Protein AF-A0A383CAH6-F1 (afdb_monomer)

Nearest PDB structures (foldseek):
  2nr0-assembly1_B  TM=9.729E-01 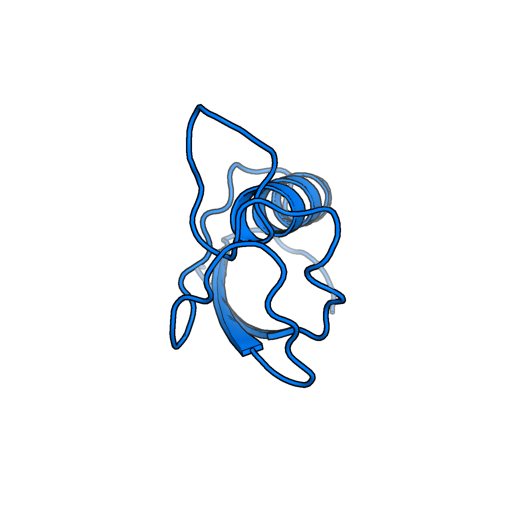 e=4.302E-05  Escherichia coli K-12
  2nre-assembly1_A-2  TM=9.477E-01  e=3.325E-04  Escherichia coli K-12
  1vs3-assembl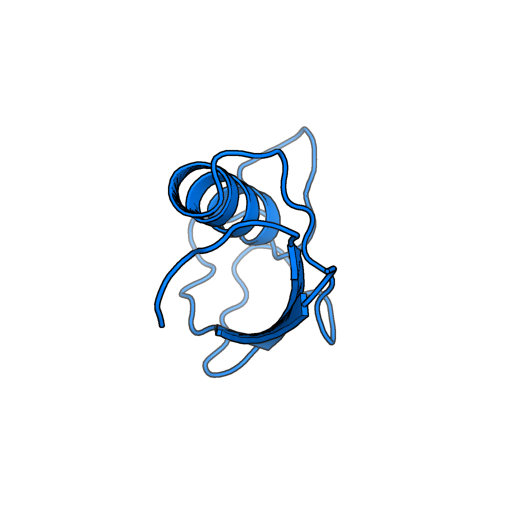y1_B  TM=9.041E-01  e=1.501E-03  Thermus thermophilus HB8
  8q70-assembly1_A-2  TM=8.205E-01  e=1.518E-02  Pyrococcus furiosus
  7r9f-assembly1_A-2  TM=8.515E-01  e=2.213E-02  Saccharomyces cerevisiae

Organism: NCBI:txid408172

Sequence (73 aa):
MKKKYLLIIEYEGTAYHGWQFQKNGISIQEVVEMALTKITKAETHVLSSGRTDAGVHAEGMAAHFITESKMKP

pLDDT: mean 95.35, std 6.95, range [55.31, 98.69]

Foldseek 3Di:
DKDKDKDWDWDQQAQAQWADDDPPTHHVQNVVQVVVCVQQVHRKGKDWPDITGHRDTDRTTIMMIMGPGPRDD

Secondary structure (DSSP, 8-state):
--EEEEEEEEE--TTSS-SS-BTTB--HHHHHHHHHHHHHSS---EEES----TT--EEEEEEEEEE------

Mean predicted aligned error: 2.77 Å

InterPro domains:
  IPR001406 Pseudouridine synthase I, TruA [PTHR11142] (2-66)
  IPR020094 Pseudouridine synthase TruA/RsuA/RluB/E/F, N-terminal [G3DSA:3.30.70.580] (1-73)
  IPR020097 Pseudouridine synthase I, TruA, alpha/beta domain [PF01416] (8-73)
  IPR020103 Pseudouridine synthase, catalytic domain superfamily [SSF55120] (3-71)

Structure (mmCIF, N/CA/C/O backbone):
data_AF-A0A383CAH6-F1
#
_entry.id   AF-A0A383CAH6-F1
#
loop_
_atom_site.group_PDB
_atom_site.id
_atom_site.type_symbol
_atom_site.label_atom_id
_atom_site.label_alt_id
_atom_site.label_comp_id
_atom_site.label_asym_id
_atom_site.label_entity_id
_atom_site.label_seq_id
_atom_site.pdbx_PDB_ins_code
_atom_site.Cartn_x
_atom_site.Cartn_y
_atom_site.Cartn_z
_atom_site.occupancy
_atom_site.B_iso_or_equiv
_atom_site.auth_seq_id
_atom_site.auth_comp_id
_atom_site.auth_asym_id
_atom_site.auth_atom_id
_atom_site.pdbx_PDB_model_num
ATOM 1 N N . MET A 1 1 ? -11.842 4.864 20.219 1.00 81.94 1 MET A N 1
ATOM 2 C CA . MET A 1 1 ? -10.694 4.009 20.597 1.00 81.94 1 MET A CA 1
ATOM 3 C C . MET A 1 1 ? -9.921 3.699 19.332 1.00 81.94 1 MET A C 1
ATOM 5 O O . MET A 1 1 ? -10.537 3.217 18.387 1.00 81.94 1 MET A O 1
ATOM 9 N N . LYS A 1 2 ? -8.621 4.008 19.298 1.00 91.19 2 LYS A N 1
ATOM 10 C CA . LYS A 1 2 ? -7.760 3.705 18.150 1.00 91.19 2 LYS A CA 1
ATOM 11 C C . LYS A 1 2 ? -7.612 2.195 17.995 1.00 91.19 2 LYS A C 1
ATOM 13 O O . LYS A 1 2 ? -7.328 1.502 18.970 1.00 91.19 2 LYS A O 1
ATOM 18 N N . LYS A 1 3 ? -7.811 1.698 16.778 1.00 93.81 3 LYS A N 1
ATOM 19 C CA . LYS A 1 3 ? -7.575 0.305 16.398 1.00 93.81 3 LYS A CA 1
ATOM 20 C C . LYS A 1 3 ? -6.450 0.249 15.378 1.00 93.81 3 LYS A C 1
ATOM 22 O O . LYS A 1 3 ? -6.363 1.120 14.514 1.00 93.81 3 LYS A O 1
ATOM 27 N N . LYS A 1 4 ? -5.608 -0.775 15.493 1.00 96.19 4 LYS A N 1
ATOM 28 C CA . LYS A 1 4 ? -4.511 -1.059 14.569 1.00 96.19 4 LYS A CA 1
ATOM 29 C C . LYS A 1 4 ? -4.860 -2.316 13.783 1.00 96.19 4 LYS A C 1
ATOM 31 O O . LYS A 1 4 ? -5.146 -3.340 14.398 1.00 96.19 4 LYS A O 1
ATOM 36 N N . TYR A 1 5 ? -4.840 -2.225 12.460 1.00 96.06 5 TYR A N 1
ATOM 37 C CA . TYR A 1 5 ? -5.160 -3.341 11.572 1.00 96.06 5 TYR A CA 1
ATOM 38 C C . TYR A 1 5 ? -3.934 -3.729 10.752 1.00 96.06 5 TYR A C 1
ATOM 40 O O . TYR A 1 5 ? -3.195 -2.852 10.304 1.00 96.06 5 TYR A O 1
ATOM 48 N N . LEU A 1 6 ? -3.731 -5.036 10.578 1.00 97.62 6 LEU A N 1
ATOM 49 C CA . LEU A 1 6 ? -2.771 -5.602 9.636 1.00 97.62 6 LEU A CA 1
ATOM 50 C C . LEU A 1 6 ? -3.453 -5.771 8.275 1.00 97.62 6 LEU A C 1
ATOM 52 O O . LEU A 1 6 ? -4.587 -6.240 8.199 1.00 97.62 6 LEU A O 1
ATOM 56 N N . LEU A 1 7 ? -2.733 -5.414 7.224 1.00 97.69 7 LEU A N 1
ATOM 57 C CA . LEU A 1 7 ? -3.053 -5.651 5.828 1.00 97.69 7 LEU A CA 1
ATOM 58 C C . LEU A 1 7 ? -1.995 -6.595 5.261 1.00 97.69 7 LEU A C 1
ATOM 60 O O . LEU A 1 7 ? -0.806 -6.412 5.528 1.00 97.69 7 LEU A O 1
ATOM 64 N N . ILE A 1 8 ? -2.431 -7.564 4.465 1.00 98.31 8 ILE A N 1
ATOM 65 C CA . ILE A 1 8 ? -1.565 -8.352 3.589 1.00 98.31 8 ILE A CA 1
ATOM 66 C C . ILE A 1 8 ? -1.956 -7.961 2.170 1.00 98.31 8 ILE A C 1
ATOM 68 O O . ILE A 1 8 ? -3.110 -8.144 1.784 1.00 98.31 8 ILE A O 1
ATOM 72 N N . ILE A 1 9 ? -1.034 -7.322 1.456 1.00 98.38 9 ILE A N 1
ATOM 73 C CA . ILE A 1 9 ? -1.324 -6.646 0.192 1.00 98.38 9 ILE A CA 1
ATOM 74 C C . ILE A 1 9 ? -0.561 -7.343 -0.927 1.00 98.38 9 ILE A C 1
ATOM 76 O O . ILE A 1 9 ? 0.668 -7.430 -0.888 1.00 98.38 9 ILE A O 1
ATOM 80 N N . GLU A 1 10 ? -1.305 -7.783 -1.933 1.00 98.50 10 GLU A N 1
ATOM 81 C CA . GLU A 1 10 ? -0.779 -8.219 -3.221 1.00 98.50 10 GLU A CA 1
ATOM 82 C C . GLU A 1 10 ? -0.884 -7.071 -4.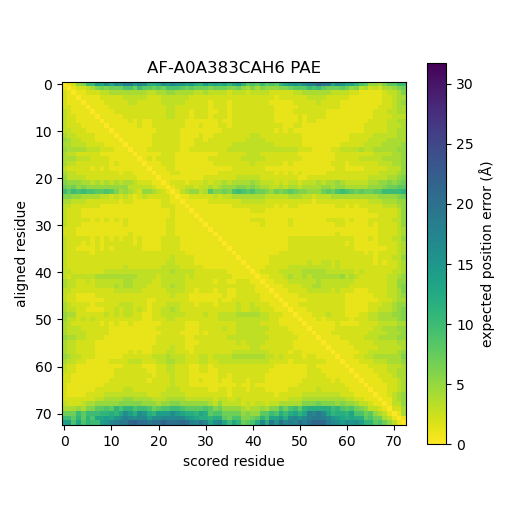233 1.00 98.50 10 GLU A C 1
ATOM 84 O O . GLU A 1 10 ? -1.872 -6.330 -4.238 1.00 98.50 10 GLU A O 1
ATOM 89 N N . TYR A 1 11 ? 0.135 -6.900 -5.074 1.00 98.50 11 TYR A N 1
ATOM 90 C CA . TYR A 1 11 ? 0.104 -5.944 -6.175 1.00 98.50 11 TYR A CA 1
ATOM 91 C C . TYR A 1 11 ? 1.052 -6.309 -7.319 1.00 98.50 11 TYR A C 1
ATOM 93 O O . TYR A 1 11 ? 2.173 -6.788 -7.126 1.00 98.50 11 TYR A O 1
ATOM 101 N N . GLU A 1 12 ? 0.622 -5.949 -8.528 1.00 98.56 12 GLU A N 1
ATOM 102 C CA . GLU A 1 12 ? 1.482 -5.863 -9.699 1.00 98.56 12 GLU A CA 1
ATOM 103 C C . GLU A 1 12 ? 2.113 -4.460 -9.775 1.00 98.56 12 GLU A C 1
ATOM 105 O O . GLU A 1 12 ? 1.414 -3.457 -9.916 1.00 98.56 12 GLU A O 1
ATOM 110 N N . GLY A 1 13 ? 3.442 -4.368 -9.669 1.00 98.25 13 GLY A N 1
ATOM 111 C CA . GLY A 1 13 ? 4.149 -3.090 -9.579 1.00 98.25 13 GLY A CA 1
ATOM 112 C C . GLY A 1 13 ? 4.373 -2.342 -10.893 1.00 98.25 13 GLY A C 1
ATOM 113 O O . GLY A 1 13 ? 4.819 -1.198 -10.835 1.00 98.25 13 GLY A O 1
ATOM 114 N N . THR A 1 14 ? 4.090 -2.935 -12.059 1.00 98.38 14 THR A N 1
ATOM 115 C CA . THR A 1 14 ? 4.517 -2.422 -13.381 1.00 98.38 14 THR A CA 1
ATOM 116 C C . THR A 1 14 ? 4.100 -0.975 -13.645 1.00 98.38 14 THR A C 1
ATOM 118 O O . THR A 1 14 ? 4.862 -0.210 -14.230 1.00 98.38 14 THR A O 1
ATOM 121 N N . ALA A 1 15 ? 2.908 -0.578 -13.194 1.00 97.56 15 ALA A N 1
ATOM 122 C CA . ALA A 1 15 ? 2.360 0.765 -13.401 1.00 97.56 15 ALA A CA 1
ATOM 123 C C . ALA A 1 15 ? 2.712 1.773 -12.287 1.00 97.56 15 ALA A C 1
ATOM 125 O O . ALA A 1 15 ? 2.242 2.912 -12.319 1.00 97.56 15 ALA A O 1
ATOM 126 N N . TYR A 1 16 ? 3.514 1.374 -11.295 1.00 98.25 16 TYR A N 1
ATOM 127 C CA . TYR A 1 16 ? 3.748 2.150 -10.078 1.00 98.25 16 TYR A CA 1
ATOM 128 C C . TYR A 1 16 ? 5.222 2.499 -9.880 1.00 98.25 16 TYR A C 1
ATOM 130 O O . TYR A 1 16 ? 6.132 1.714 -10.153 1.00 98.25 16 TYR A O 1
ATOM 138 N N . HIS A 1 17 ? 5.458 3.674 -9.297 1.00 97.94 17 HIS A N 1
ATOM 139 C CA . HIS A 1 17 ? 6.784 4.193 -8.950 1.00 97.94 17 HIS A CA 1
ATOM 140 C C . HIS A 1 17 ? 7.268 3.653 -7.592 1.00 97.94 17 HIS A C 1
ATOM 142 O O . HIS A 1 17 ? 7.864 4.355 -6.774 1.00 97.94 17 HIS A O 1
ATOM 148 N N . GLY A 1 18 ? 7.001 2.367 -7.370 1.00 98.12 18 GLY A N 1
ATOM 149 C CA . GLY A 1 18 ? 7.358 1.620 -6.176 1.00 98.12 18 GLY A CA 1
ATOM 150 C C . GLY A 1 18 ? 6.334 1.756 -5.059 1.00 98.12 18 GLY A C 1
ATOM 151 O O . GLY A 1 18 ? 5.208 2.228 -5.242 1.00 98.12 18 GLY A O 1
ATOM 152 N N . TRP A 1 19 ? 6.736 1.299 -3.876 1.00 98.44 19 TRP A N 1
ATOM 153 C CA . TRP A 1 19 ? 5.876 1.318 -2.699 1.00 98.44 19 TRP A CA 1
ATOM 154 C C . TRP A 1 19 ? 5.674 2.737 -2.157 1.00 98.44 19 TRP A C 1
ATOM 156 O O . TRP A 1 19 ? 4.549 3.208 -2.037 1.00 98.44 19 TRP A O 1
ATOM 166 N N . GLN A 1 20 ? 6.773 3.410 -1.811 1.00 98.12 20 GLN A N 1
ATOM 167 C CA . GLN A 1 20 ? 6.755 4.670 -1.065 1.00 98.12 20 GLN A CA 1
ATOM 168 C C . GLN A 1 20 ? 6.136 5.801 -1.896 1.00 98.12 20 GLN A C 1
ATOM 170 O O . GLN A 1 20 ? 6.475 5.938 -3.068 1.00 98.12 20 GLN A O 1
ATOM 175 N N . PHE A 1 21 ? 5.305 6.651 -1.281 1.00 97.44 21 PHE A N 1
ATOM 176 C CA . PHE A 1 21 ? 4.869 7.914 -1.897 1.00 97.44 21 PHE A CA 1
ATOM 177 C C . PHE A 1 21 ? 6.058 8.755 -2.384 1.00 97.44 21 PHE A C 1
ATOM 179 O O . PHE A 1 21 ? 7.023 8.984 -1.645 1.00 97.44 21 PHE A O 1
ATOM 186 N N . GLN A 1 22 ? 5.965 9.243 -3.621 1.00 93.62 22 GLN A N 1
ATOM 187 C CA . GLN A 1 22 ? 6.933 10.141 -4.244 1.00 93.62 22 GLN A CA 1
ATOM 188 C C . GLN A 1 22 ? 6.191 11.144 -5.138 1.00 93.62 22 GLN A C 1
ATOM 190 O O . GLN A 1 22 ? 5.121 10.861 -5.658 1.00 93.62 22 GLN A O 1
ATOM 195 N N . LYS A 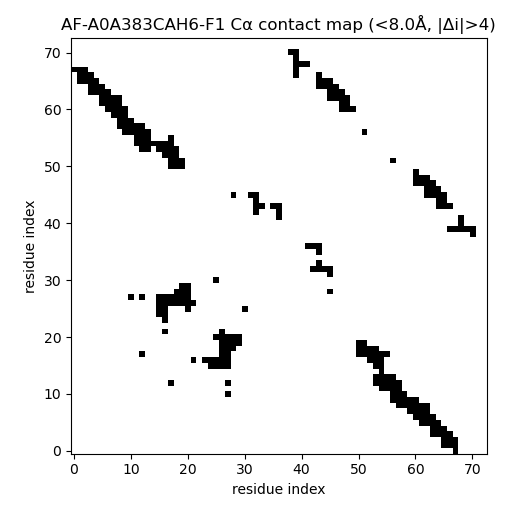1 23 ? 6.763 12.335 -5.347 1.00 93.44 23 LYS A N 1
ATOM 196 C CA . LYS A 1 23 ? 6.115 13.404 -6.139 1.00 93.44 23 LYS A CA 1
ATOM 197 C C . LYS A 1 23 ? 6.111 13.152 -7.653 1.00 93.44 23 LYS A C 1
ATOM 199 O O . LYS A 1 23 ? 5.469 13.892 -8.388 1.00 93.44 23 LYS A O 1
ATOM 204 N N . ASN A 1 24 ? 6.904 12.196 -8.120 1.00 92.31 24 ASN A N 1
ATOM 205 C CA . ASN A 1 24 ? 7.213 11.966 -9.532 1.00 92.31 24 ASN A CA 1
ATOM 206 C C . ASN A 1 24 ? 6.342 10.884 -10.187 1.00 92.31 24 ASN A C 1
ATOM 208 O O . ASN A 1 24 ? 6.487 10.663 -11.385 1.00 92.31 24 ASN A O 1
ATOM 212 N N . GLY A 1 25 ? 5.451 10.226 -9.445 1.00 95.06 25 GLY A N 1
ATOM 213 C CA . GLY A 1 25 ? 4.548 9.227 -10.001 1.00 95.06 25 GLY A CA 1
ATOM 214 C C . GLY A 1 25 ? 3.718 8.521 -8.935 1.00 95.06 25 GLY A C 1
ATOM 215 O O . GLY A 1 25 ? 4.013 8.612 -7.746 1.00 95.06 25 GLY A O 1
ATOM 216 N N . ILE A 1 26 ? 2.682 7.811 -9.383 1.00 97.81 26 ILE A N 1
ATOM 217 C CA . ILE A 1 26 ? 1.767 7.083 -8.502 1.00 97.81 26 ILE A CA 1
ATOM 218 C C . ILE A 1 26 ? 2.491 5.937 -7.792 1.00 97.81 26 ILE A C 1
ATOM 220 O O . ILE A 1 26 ? 3.181 5.136 -8.434 1.00 97.81 26 ILE A O 1
ATOM 224 N N . SER A 1 27 ? 2.330 5.848 -6.473 1.00 98.44 27 SER A N 1
ATOM 225 C CA . SER A 1 27 ? 2.900 4.770 -5.660 1.00 98.44 27 SER A CA 1
ATOM 226 C C . SER A 1 27 ? 1.823 3.832 -5.122 1.00 98.44 27 SER A C 1
ATOM 228 O O .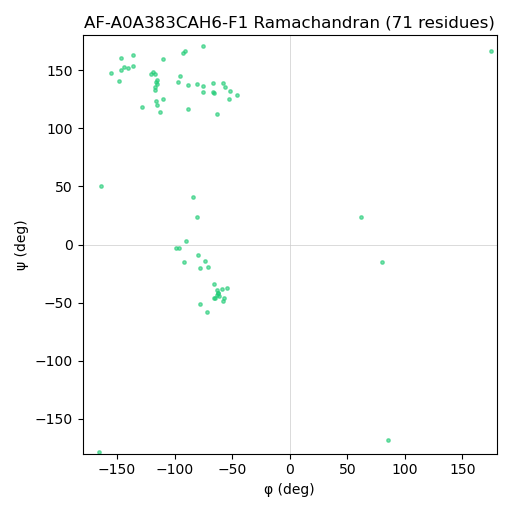 SER A 1 27 ? 0.651 4.195 -5.011 1.00 98.44 27 SER A O 1
ATOM 230 N N . ILE A 1 28 ? 2.224 2.619 -4.737 1.00 98.56 28 ILE A N 1
ATOM 231 C CA . ILE A 1 28 ? 1.304 1.673 -4.089 1.00 98.56 28 ILE A CA 1
ATOM 232 C C . ILE A 1 28 ? 0.796 2.242 -2.756 1.00 98.56 28 ILE A C 1
ATOM 234 O O . ILE A 1 28 ? -0.398 2.154 -2.474 1.00 98.56 28 ILE A O 1
ATOM 238 N N . GLN A 1 29 ? 1.667 2.871 -1.955 1.00 98.56 29 GLN A N 1
ATOM 239 C CA . GLN A 1 29 ? 1.276 3.496 -0.689 1.00 98.56 29 GLN A CA 1
ATOM 240 C C . GLN A 1 29 ? 0.180 4.546 -0.900 1.00 98.56 29 GLN A C 1
ATOM 242 O O . GLN A 1 29 ? -0.809 4.527 -0.175 1.00 98.56 29 GLN A O 1
ATOM 247 N N . GLU A 1 30 ? 0.321 5.421 -1.900 1.00 98.31 30 GLU A N 1
ATOM 248 C CA . GLU A 1 30 ? -0.674 6.454 -2.211 1.00 98.31 30 GLU A CA 1
ATOM 249 C C . GLU A 1 30 ? -2.044 5.838 -2.512 1.00 98.31 30 GLU A C 1
ATOM 251 O O . GLU A 1 30 ? -3.054 6.229 -1.925 1.00 98.31 30 GLU A O 1
ATOM 256 N N . VAL A 1 31 ? -2.078 4.819 -3.373 1.00 98.19 31 VAL A N 1
ATOM 257 C CA . VAL A 1 31 ? -3.320 4.138 -3.763 1.00 98.19 31 VAL A CA 1
ATOM 258 C C . VAL A 1 31 ? -3.994 3.484 -2.557 1.00 98.19 31 VAL A C 1
ATOM 260 O O . VAL A 1 31 ? -5.210 3.614 -2.377 1.00 98.19 31 VAL A O 1
ATOM 263 N N . VAL A 1 32 ? -3.215 2.812 -1.705 1.00 98.25 32 VAL A N 1
ATOM 264 C CA . VAL A 1 32 ? -3.727 2.163 -0.492 1.00 98.25 32 VAL A CA 1
ATOM 265 C C . VAL A 1 32 ? -4.246 3.205 0.503 1.00 98.25 32 VAL A C 1
ATOM 267 O O . VAL A 1 32 ? -5.357 3.053 1.013 1.00 98.25 32 VAL A O 1
ATOM 270 N N . GLU A 1 33 ? -3.507 4.287 0.754 1.00 98.44 33 GLU A N 1
ATOM 271 C CA . GLU A 1 33 ? -3.924 5.369 1.661 1.00 98.44 33 GLU A CA 1
ATOM 272 C C . GLU A 1 33 ? -5.190 6.084 1.158 1.00 98.44 33 GLU A C 1
ATOM 274 O O . GLU A 1 33 ? -6.112 6.347 1.941 1.00 98.44 33 GLU A O 1
ATOM 279 N N . MET A 1 34 ? -5.312 6.315 -0.155 1.00 98.00 34 MET A N 1
ATOM 280 C CA . MET A 1 34 ? -6.528 6.855 -0.774 1.00 98.00 34 MET A CA 1
ATOM 281 C C . MET A 1 34 ? -7.728 5.914 -0.605 1.00 98.00 34 MET A C 1
ATOM 283 O O . MET A 1 34 ? -8.836 6.367 -0.297 1.00 98.00 34 MET A O 1
ATOM 287 N N . ALA A 1 35 ? -7.537 4.606 -0.801 1.00 96.88 35 ALA A N 1
ATOM 288 C CA . ALA A 1 35 ? -8.590 3.612 -0.613 1.00 96.88 35 ALA A CA 1
ATOM 289 C C . ALA A 1 35 ? -9.029 3.530 0.858 1.00 96.88 35 ALA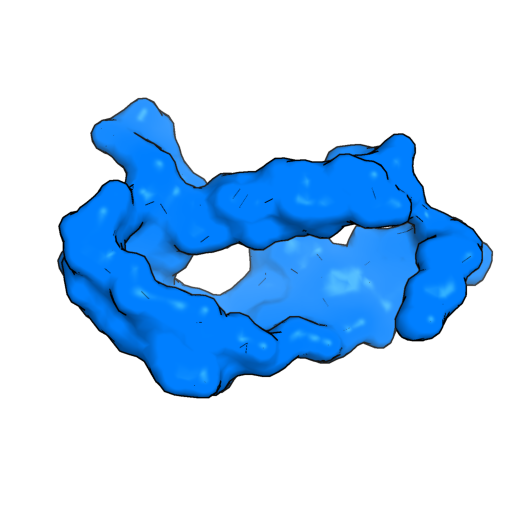 A C 1
ATOM 291 O O . ALA A 1 35 ? -10.226 3.587 1.152 1.00 96.88 35 ALA A O 1
ATOM 292 N N . LEU A 1 36 ? -8.073 3.484 1.788 1.00 96.44 36 LEU A N 1
ATOM 293 C CA . LEU A 1 36 ? -8.353 3.470 3.220 1.00 96.44 36 LEU A CA 1
ATOM 294 C C . LEU A 1 36 ? -9.067 4.739 3.666 1.00 96.44 36 LEU A C 1
ATOM 296 O O . LEU A 1 36 ? -10.054 4.636 4.383 1.00 96.44 36 LEU A O 1
ATOM 300 N N . THR A 1 37 ? -8.664 5.912 3.177 1.00 96.06 37 THR A N 1
ATOM 301 C CA . THR A 1 37 ? -9.332 7.184 3.490 1.00 96.06 37 THR A CA 1
ATOM 302 C C . THR A 1 37 ? -10.811 7.170 3.080 1.00 96.06 37 THR A C 1
ATOM 304 O O . THR A 1 37 ? -11.677 7.645 3.822 1.00 96.06 37 THR A O 1
ATOM 307 N N . LYS A 1 38 ? -11.153 6.550 1.940 1.00 95.44 38 LYS A N 1
ATOM 308 C CA . LYS A 1 38 ? -12.557 6.374 1.513 1.00 95.44 38 LYS A CA 1
ATOM 309 C C . LYS A 1 38 ? -13.352 5.461 2.451 1.00 95.44 38 LYS A C 1
ATOM 311 O O . LYS A 1 38 ? -14.553 5.701 2.628 1.00 95.44 38 LYS A O 1
ATOM 316 N N . ILE A 1 39 ? -12.709 4.445 3.029 1.00 93.88 39 ILE A N 1
ATOM 317 C CA . ILE A 1 39 ? -13.315 3.475 3.956 1.00 93.88 39 ILE A CA 1
ATOM 318 C C . ILE A 1 39 ? -13.462 4.084 5.353 1.00 93.88 39 ILE A C 1
ATOM 320 O O . ILE A 1 39 ? -14.545 4.062 5.937 1.00 93.88 39 ILE A O 1
ATOM 324 N N . THR A 1 40 ? -12.386 4.654 5.887 1.00 94.38 40 THR A N 1
ATOM 325 C CA . THR A 1 40 ? -12.319 5.171 7.257 1.00 94.38 40 THR A CA 1
ATOM 326 C C . THR A 1 40 ? -13.011 6.523 7.408 1.00 94.38 40 THR A C 1
ATOM 328 O O . THR A 1 40 ? -13.398 6.859 8.528 1.00 94.38 40 THR A O 1
ATOM 331 N N . LYS A 1 41 ? -13.213 7.257 6.300 1.00 93.81 41 LYS A N 1
ATOM 332 C CA . LYS A 1 41 ? -13.702 8.650 6.248 1.00 93.81 41 LYS A CA 1
ATOM 333 C C . LYS A 1 41 ? -12.773 9.648 6.949 1.00 93.81 41 LYS A C 1
ATOM 335 O O . LYS A 1 41 ? -13.219 10.711 7.370 1.00 93.81 41 LYS A O 1
ATOM 340 N N . ALA A 1 42 ? -11.495 9.304 7.067 1.00 93.38 42 ALA A N 1
ATOM 341 C CA . ALA A 1 42 ? -10.458 10.140 7.653 1.00 93.38 42 ALA A CA 1
ATOM 342 C C . ALA A 1 42 ? -9.127 9.883 6.941 1.00 93.38 42 ALA A C 1
ATOM 344 O O . ALA A 1 42 ? -8.881 8.767 6.480 1.00 93.38 42 ALA A O 1
ATOM 345 N N . GLU A 1 43 ? -8.266 10.897 6.872 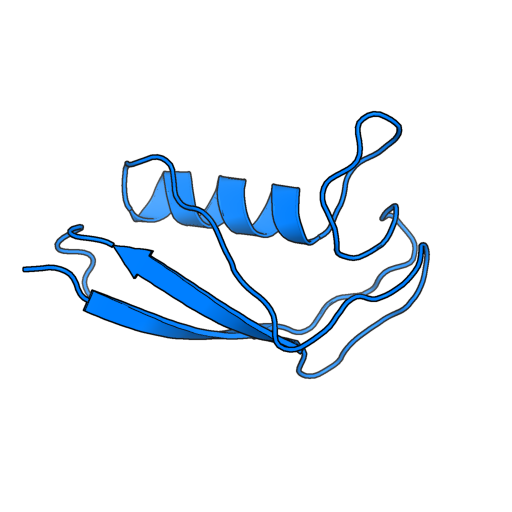1.00 94.44 43 GLU A N 1
ATOM 346 C CA . GLU A 1 43 ? -6.909 10.734 6.344 1.00 94.44 43 GLU A CA 1
ATOM 347 C C . GLU A 1 43 ? -6.203 9.583 7.072 1.00 94.44 43 GLU A C 1
ATOM 349 O O . GLU A 1 43 ? -6.196 9.509 8.305 1.00 94.44 43 GLU A O 1
ATOM 354 N N . THR A 1 44 ? -5.699 8.6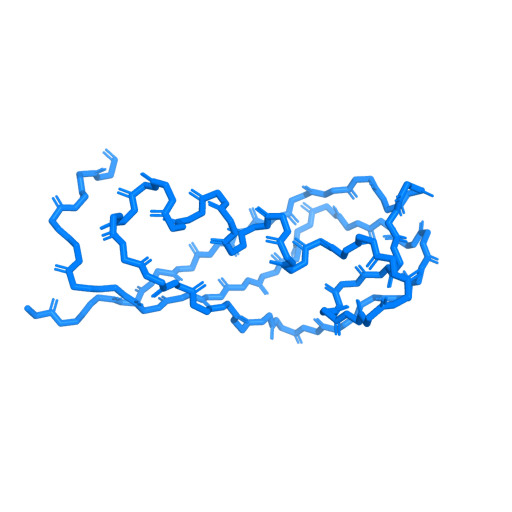25 6.298 1.00 95.62 44 THR A N 1
ATOM 355 C CA . THR A 1 44 ? -5.154 7.375 6.825 1.00 95.62 44 THR A CA 1
ATOM 356 C C . THR A 1 44 ? -3.770 7.139 6.252 1.00 95.62 44 THR A C 1
ATOM 358 O O . THR A 1 44 ? -3.640 6.941 5.051 1.00 95.62 44 THR A O 1
ATOM 361 N N . HIS A 1 45 ? -2.764 7.089 7.126 1.00 97.06 45 HIS A N 1
ATOM 362 C CA . HIS A 1 45 ? -1.400 6.721 6.754 1.00 97.06 45 HIS A CA 1
ATOM 363 C C . HIS A 1 45 ? -1.116 5.241 7.003 1.00 97.06 45 HIS A C 1
ATOM 365 O O . HIS A 1 45 ? -1.577 4.659 7.995 1.00 97.06 45 HIS A O 1
ATOM 371 N N . VAL A 1 46 ? -0.312 4.655 6.119 1.00 98.12 46 VAL A N 1
ATOM 372 C CA . VAL A 1 46 ? 0.066 3.242 6.133 1.00 98.12 46 VAL A CA 1
ATOM 373 C C . VAL A 1 46 ? 1.569 3.101 6.332 1.00 98.12 46 VAL A C 1
ATOM 375 O O . VAL A 1 46 ? 2.372 3.766 5.684 1.00 98.12 46 VAL A O 1
ATOM 378 N N . LEU A 1 47 ? 1.954 2.174 7.207 1.00 98.38 47 LEU A N 1
ATOM 379 C CA . LEU A 1 47 ? 3.340 1.763 7.411 1.00 98.38 47 LEU A CA 1
ATOM 380 C C . LEU A 1 47 ? 3.503 0.298 7.006 1.00 98.38 47 LEU A C 1
ATOM 382 O O . LEU A 1 47 ? 2.853 -0.581 7.575 1.00 98.38 47 LEU A O 1
ATOM 386 N N . SER A 1 48 ? 4.374 0.032 6.039 1.00 98.06 48 SER A N 1
ATOM 387 C CA . SER A 1 48 ? 4.690 -1.312 5.546 1.00 98.06 48 SER A CA 1
ATOM 388 C C . SER A 1 48 ? 5.864 -1.965 6.273 1.00 98.06 48 SER A C 1
ATOM 390 O O . SER A 1 48 ? 6.634 -1.307 6.973 1.00 98.06 48 SER A O 1
ATOM 392 N N . SER A 1 49 ? 6.021 -3.275 6.076 1.00 98.06 49 SER A N 1
ATOM 393 C CA . SER A 1 49 ? 7.186 -4.052 6.511 1.00 98.06 49 SER A CA 1
ATOM 394 C C . SER A 1 49 ? 8.447 -3.749 5.701 1.00 98.06 49 SER A C 1
ATOM 396 O O . SER A 1 49 ? 9.547 -4.051 6.155 1.00 98.06 49 SER A O 1
ATOM 398 N N . GLY A 1 50 ? 8.303 -3.171 4.507 1.00 97.00 50 GLY A N 1
ATOM 399 C CA . GLY A 1 50 ? 9.416 -2.835 3.630 1.00 97.00 50 GLY A CA 1
ATOM 400 C C . GLY A 1 50 ? 9.020 -1.887 2.504 1.00 97.00 50 GLY A C 1
ATOM 401 O O . GLY A 1 50 ? 7.876 -1.445 2.396 1.00 97.00 50 GLY A O 1
ATOM 402 N N . ARG A 1 51 ? 9.994 -1.573 1.653 1.00 97.31 51 ARG A N 1
ATOM 403 C CA . ARG A 1 51 ? 9.808 -0.781 0.436 1.00 97.31 51 ARG A CA 1
ATOM 404 C C . ARG A 1 51 ? 10.142 -1.641 -0.772 1.00 97.31 51 ARG A C 1
ATOM 406 O O . ARG A 1 51 ? 11.054 -2.457 -0.701 1.00 97.31 51 ARG A O 1
ATOM 413 N N . THR A 1 52 ? 9.446 -1.405 -1.874 1.00 98.12 52 THR A N 1
ATOM 414 C CA . THR A 1 52 ? 9.810 -1.938 -3.186 1.00 98.12 52 THR A CA 1
ATOM 415 C C . THR A 1 52 ? 10.081 -0.797 -4.154 1.00 98.12 52 THR A C 1
ATOM 417 O O . THR A 1 52 ? 9.474 0.276 -4.039 1.00 98.12 52 THR A O 1
ATOM 420 N N . ASP A 1 53 ? 10.992 -1.031 -5.093 1.00 98.19 53 ASP A N 1
ATOM 421 C CA . ASP A 1 53 ? 11.308 -0.090 -6.165 1.00 98.19 53 ASP A CA 1
ATOM 422 C C . ASP A 1 53 ? 10.220 -0.085 -7.249 1.00 98.19 53 ASP A C 1
ATOM 424 O O . ASP A 1 53 ? 9.292 -0.900 -7.234 1.00 98.19 53 ASP A O 1
ATOM 428 N N . ALA A 1 54 ? 10.315 0.868 -8.180 1.00 98.00 54 ALA A N 1
ATOM 429 C CA . ALA A 1 54 ? 9.401 0.973 -9.314 1.00 98.00 54 ALA A CA 1
ATOM 430 C C . ALA A 1 54 ? 9.365 -0.325 -10.130 1.00 98.00 54 ALA A C 1
ATOM 432 O O . ALA A 1 54 ? 10.404 -0.925 -10.399 1.00 98.00 54 ALA A O 1
ATOM 433 N N . GLY A 1 55 ? 8.162 -0.762 -10.505 1.00 97.75 55 GLY A N 1
ATOM 434 C CA . GLY A 1 55 ? 7.958 -2.001 -11.258 1.00 97.75 55 GLY A CA 1
ATOM 435 C C . GLY A 1 55 ? 7.977 -3.298 -10.437 1.00 97.75 55 GLY A C 1
ATOM 436 O O . GLY A 1 55 ? 7.518 -4.317 -10.937 1.00 97.75 55 GLY A O 1
ATOM 437 N N . VAL A 1 56 ? 8.455 -3.299 -9.188 1.00 98.56 56 VAL A N 1
ATOM 438 C CA . VAL A 1 56 ? 8.554 -4.526 -8.373 1.00 98.56 56 VAL A CA 1
ATOM 439 C C . VAL A 1 56 ? 7.181 -4.960 -7.852 1.00 98.56 56 VAL A C 1
ATOM 441 O O . VAL A 1 56 ? 6.421 -4.135 -7.355 1.00 98.56 56 VAL A O 1
ATOM 444 N N . HIS A 1 57 ? 6.888 -6.260 -7.918 1.00 98.62 57 HIS A N 1
ATOM 445 C CA . HIS A 1 57 ? 5.636 -6.876 -7.458 1.00 98.62 57 HIS A CA 1
ATOM 446 C C . HIS A 1 57 ? 5.726 -7.369 -6.003 1.00 98.62 57 HIS A C 1
ATOM 448 O O . HIS A 1 57 ? 6.822 -7.539 -5.461 1.00 98.62 57 HIS A O 1
ATOM 454 N N . ALA A 1 58 ? 4.580 -7.661 -5.385 1.00 98.38 58 ALA A N 1
ATOM 455 C CA . ALA A 1 58 ? 4.518 -8.397 -4.123 1.00 98.38 58 ALA A CA 1
ATOM 456 C C . ALA A 1 58 ? 3.243 -9.245 -4.044 1.00 98.38 58 ALA A C 1
ATOM 458 O O . ALA A 1 58 ? 2.178 -8.764 -4.406 1.00 98.38 58 ALA A O 1
ATOM 459 N N . GLU A 1 59 ? 3.342 -10.460 -3.502 1.00 98.12 59 GLU A N 1
ATOM 460 C CA . GLU A 1 59 ? 2.185 -11.330 -3.200 1.00 98.12 59 GLU A CA 1
ATOM 461 C C . GLU A 1 59 ? 1.657 -11.138 -1.765 1.00 98.12 59 GLU A C 1
ATOM 463 O O . GLU A 1 59 ? 0.560 -11.562 -1.419 1.00 98.12 59 GLU A O 1
ATOM 468 N N . GLY A 1 60 ? 2.431 -10.488 -0.890 1.00 97.81 60 GLY A N 1
ATOM 469 C CA . GLY A 1 60 ? 2.097 -10.405 0.533 1.00 97.81 60 GLY A CA 1
ATOM 470 C C . GLY A 1 60 ? 2.862 -9.331 1.291 1.00 97.81 60 GLY A C 1
ATOM 471 O O . GLY A 1 60 ? 3.440 -9.608 2.343 1.00 97.81 60 GLY A O 1
ATOM 472 N N . MET A 1 61 ? 2.884 -8.099 0.777 1.00 98.44 61 MET A N 1
ATOM 473 C CA . MET A 1 61 ? 3.433 -6.962 1.518 1.00 98.44 61 MET A CA 1
ATOM 474 C C . MET A 1 61 ? 2.600 -6.736 2.784 1.00 98.44 61 MET A C 1
ATOM 476 O O . MET A 1 61 ? 1.436 -6.334 2.718 1.00 98.44 61 MET A O 1
ATOM 480 N N . ALA A 1 62 ? 3.203 -6.984 3.946 1.00 98.69 62 ALA A N 1
ATOM 481 C CA . ALA A 1 62 ? 2.575 -6.699 5.223 1.00 98.69 62 ALA A CA 1
ATOM 482 C C . ALA A 1 62 ? 2.601 -5.190 5.490 1.00 98.69 62 ALA A C 1
ATOM 484 O O . ALA A 1 62 ? 3.642 -4.540 5.388 1.00 98.69 62 ALA A O 1
ATOM 485 N N . ALA A 1 63 ? 1.466 -4.620 5.876 1.00 98.50 63 ALA A N 1
ATOM 486 C CA . ALA A 1 63 ? 1.375 -3.218 6.255 1.00 98.50 63 ALA A CA 1
ATOM 487 C C . ALA A 1 63 ? 0.346 -3.002 7.358 1.00 98.50 63 ALA A C 1
ATOM 489 O O . ALA A 1 63 ? -0.522 -3.837 7.589 1.00 98.50 63 ALA A O 1
ATOM 490 N N . HIS A 1 64 ? 0.428 -1.883 8.063 1.00 98.25 64 HIS A N 1
ATOM 491 C CA . HIS A 1 64 ? -0.557 -1.532 9.070 1.00 98.25 64 HIS A CA 1
ATOM 492 C C . HIS A 1 64 ? -0.970 -0.073 8.982 1.00 98.25 64 HIS A C 1
ATOM 494 O O . HIS A 1 64 ? -0.192 0.794 8.588 1.00 98.25 64 HIS A O 1
ATOM 500 N N . PHE A 1 65 ? -2.182 0.193 9.450 1.00 97.69 65 PHE A N 1
ATOM 501 C CA . PHE A 1 65 ? -2.683 1.539 9.690 1.00 97.69 65 PHE A CA 1
ATOM 502 C C . PHE A 1 65 ? -3.420 1.590 11.026 1.00 97.69 65 PHE A C 1
ATOM 504 O O . PHE A 1 65 ? -3.786 0.560 11.609 1.00 97.69 65 PHE A O 1
ATOM 511 N N . ILE A 1 66 ? -3.615 2.806 11.528 1.00 96.69 66 ILE A N 1
ATOM 512 C CA . ILE A 1 66 ? -4.370 3.070 12.750 1.00 96.69 66 ILE A CA 1
ATOM 513 C C . ILE A 1 66 ? -5.586 3.910 12.379 1.00 96.69 66 ILE A C 1
ATOM 515 O O . ILE A 1 66 ? -5.462 4.906 11.675 1.00 96.69 6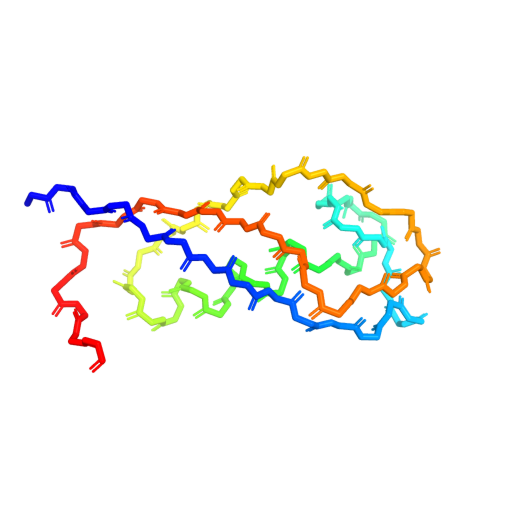6 ILE A O 1
ATOM 519 N N . THR A 1 67 ? -6.763 3.529 12.871 1.00 95.31 67 THR A N 1
ATOM 520 C CA . THR A 1 67 ? -7.992 4.299 12.662 1.00 95.31 67 THR A CA 1
ATOM 521 C C . THR A 1 67 ? -8.862 4.327 13.914 1.00 95.31 67 THR A C 1
ATOM 523 O O . THR A 1 67 ? -8.845 3.407 14.734 1.00 95.31 67 THR A O 1
ATOM 526 N N . GLU A 1 68 ? -9.640 5.395 14.062 1.00 94.62 68 GLU A N 1
ATOM 527 C CA . GLU A 1 68 ? -10.733 5.491 15.038 1.00 94.62 68 GLU A CA 1
ATOM 528 C C . GLU A 1 68 ? -12.100 5.206 14.408 1.00 94.62 68 GLU A C 1
ATOM 530 O O . GLU A 1 68 ? -13.113 5.172 15.113 1.00 94.62 68 GLU A O 1
ATOM 535 N N . SER A 1 69 ? -12.132 4.984 13.089 1.00 91.50 69 SER A N 1
ATOM 536 C CA . SER A 1 69 ? -13.354 4.700 12.356 1.00 91.50 69 SER A CA 1
ATOM 537 C C . SER A 1 69 ? -14.050 3.465 12.920 1.00 91.50 69 SER A C 1
ATOM 539 O O . SER A 1 69 ? -13.431 2.441 13.221 1.00 91.50 69 SER A O 1
ATOM 541 N N . LYS A 1 70 ? -15.378 3.548 13.020 1.00 86.88 70 LYS A N 1
ATOM 542 C CA . LYS A 1 70 ? -16.239 2.424 13.410 1.00 86.88 70 LYS A CA 1
ATOM 543 C C . LYS A 1 70 ? -16.506 1.471 12.239 1.00 86.88 70 LYS A C 1
ATOM 545 O O . LYS A 1 70 ? -17.528 0.788 12.260 1.00 86.88 70 LYS A O 1
ATOM 550 N N . MET A 1 71 ? -15.626 1.448 11.230 1.00 77.31 71 MET A N 1
ATOM 551 C CA . MET A 1 71 ? -15.709 0.507 10.115 1.00 77.31 71 MET A CA 1
ATOM 552 C C . MET A 1 71 ? -15.973 -0.900 10.658 1.00 77.31 71 MET A C 1
ATOM 554 O O . MET A 1 71 ? -15.324 -1.350 11.611 1.00 77.31 71 MET A O 1
ATOM 558 N N . LYS A 1 72 ? -16.999 -1.543 10.108 1.00 65.12 72 LYS A N 1
ATOM 559 C CA . LYS A 1 72 ? -17.257 -2.951 10.383 1.00 65.12 72 LYS A CA 1
ATOM 560 C C . LYS A 1 72 ? -16.301 -3.760 9.495 1.00 65.12 72 LYS A C 1
ATOM 562 O O . LYS A 1 72 ? -16.085 -3.318 8.366 1.00 65.12 72 LYS A O 1
ATOM 567 N N . PRO A 1 73 ? -15.692 -4.837 10.020 1.00 55.31 73 PRO A N 1
ATOM 568 C CA . PRO A 1 73 ? -14.926 -5.776 9.207 1.00 55.31 73 PRO A CA 1
ATOM 569 C C . PRO A 1 73 ? -15.739 -6.275 8.013 1.00 55.31 73 PRO A C 1
ATOM 571 O O . PRO A 1 73 ? -16.975 -6.417 8.178 1.00 55.31 73 PRO A O 1
#

Solvent-accessible surface area (backbone atoms only — not comparable to full-atom values): 4233 Å² total; per-residue (Å²): 116,82,43,77,48,83,44,74,40,64,48,81,18,73,89,24,55,12,30,56,72,52,98,88,44,61,17,51,45,48,55,51,26,55,54,45,19,69,69,51,73,42,95,37,68,73,50,59,80,71,77,45,55,59,43,50,64,39,83,58,49,44,29,35,39,65,44,64,50,84,68,75,133

Radius of gyration: 12.41 Å; Cα contacts (8 Å, |Δi|>4): 140; chains: 1; bounding box: 29×25×34 Å